Protein AF-A0A1I8C1H1-F1 (afdb_monomer_lite)

Structure (mmCIF, N/CA/C/O backbone):
data_AF-A0A1I8C1H1-F1
#
_entry.id   AF-A0A1I8C1H1-F1
#
loop_
_atom_site.group_PDB
_atom_site.id
_atom_site.type_symbol
_atom_site.label_atom_id
_atom_site.label_alt_id
_atom_site.label_comp_id
_atom_site.label_asym_id
_atom_site.label_entity_id
_atom_site.label_seq_id
_atom_site.pdbx_PDB_ins_code
_atom_site.Cartn_x
_atom_site.Cartn_y
_atom_site.Cartn_z
_atom_site.occupancy
_atom_site.B_iso_or_equiv
_atom_site.auth_seq_id
_atom_site.auth_comp_id
_atom_site.auth_asym_id
_atom_site.auth_atom_id
_atom_site.pdbx_PDB_model_num
ATOM 1 N N . MET A 1 1 ? 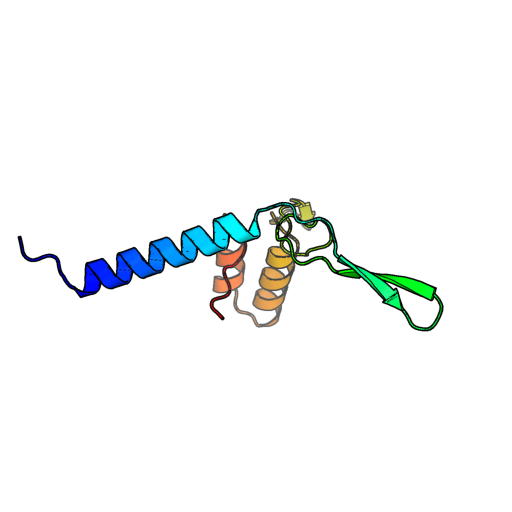32.416 -19.389 26.822 1.00 44.50 1 MET A N 1
ATOM 2 C CA . MET A 1 1 ? 31.694 -18.767 25.695 1.00 44.50 1 MET A CA 1
ATOM 3 C C . MET A 1 1 ? 31.359 -17.359 26.133 1.00 44.50 1 MET A C 1
ATOM 5 O O . MET A 1 1 ? 30.575 -17.212 27.058 1.00 44.50 1 MET A O 1
ATOM 9 N N . ILE A 1 2 ? 32.065 -16.362 25.603 1.00 46.94 2 ILE A N 1
ATOM 10 C CA . ILE A 1 2 ? 31.796 -14.954 25.907 1.00 46.94 2 ILE A CA 1
ATOM 11 C C . ILE A 1 2 ? 30.596 -14.593 25.036 1.00 46.94 2 ILE A C 1
ATOM 13 O O . ILE A 1 2 ? 30.715 -14.639 23.812 1.00 46.94 2 ILE A O 1
ATOM 17 N N . SER A 1 3 ? 29.429 -14.368 25.641 1.00 55.72 3 SER A N 1
ATOM 18 C CA . SER A 1 3 ? 28.304 -13.791 24.914 1.00 55.72 3 SER A CA 1
ATOM 19 C C . SER A 1 3 ? 28.727 -12.404 24.448 1.00 55.72 3 SER A C 1
ATOM 21 O O . SER A 1 3 ? 29.195 -11.585 25.238 1.00 55.72 3 SER A O 1
ATOM 23 N N . ASP A 1 4 ? 28.662 -12.189 23.137 1.00 63.22 4 ASP A N 1
ATOM 24 C CA . ASP A 1 4 ? 28.999 -10.909 22.537 1.00 63.22 4 ASP A CA 1
ATOM 25 C C . ASP A 1 4 ? 27.963 -9.872 23.015 1.00 63.22 4 ASP A C 1
ATOM 27 O O . ASP A 1 4 ? 26.767 -10.034 22.739 1.00 63.22 4 ASP A O 1
ATOM 31 N N . PRO A 1 5 ? 28.373 -8.832 23.763 1.00 63.81 5 PRO A N 1
ATOM 32 C CA . PRO A 1 5 ? 27.452 -7.830 24.288 1.00 63.81 5 PRO A CA 1
ATOM 33 C C . PRO A 1 5 ? 26.707 -7.067 23.179 1.00 63.81 5 PRO A C 1
ATOM 35 O O . PRO A 1 5 ? 25.649 -6.487 23.445 1.00 63.81 5 PRO A O 1
ATOM 38 N N . GLU A 1 6 ? 27.201 -7.078 21.935 1.00 58.28 6 GLU A N 1
ATOM 39 C CA . GLU A 1 6 ? 26.455 -6.550 20.787 1.00 58.28 6 GLU A CA 1
ATOM 40 C C . GLU A 1 6 ? 25.317 -7.482 20.351 1.00 58.28 6 GLU A C 1
ATOM 42 O O . GLU A 1 6 ? 24.217 -7.011 20.053 1.00 58.28 6 GLU A O 1
ATOM 47 N N . MET A 1 7 ? 25.521 -8.801 20.406 1.00 54.31 7 MET A N 1
ATOM 48 C CA . MET A 1 7 ? 24.488 -9.795 20.087 1.00 54.31 7 MET A CA 1
ATOM 49 C C . MET A 1 7 ? 23.350 -9.810 21.116 1.00 54.31 7 MET A C 1
ATOM 51 O O . MET A 1 7 ? 22.192 -10.000 20.740 1.00 54.31 7 MET A O 1
ATOM 55 N N . GLU A 1 8 ? 23.638 -9.553 22.395 1.00 58.44 8 GLU A N 1
ATOM 56 C CA . GLU A 1 8 ? 22.607 -9.392 23.436 1.00 58.44 8 GLU A CA 1
ATOM 57 C C . GLU A 1 8 ? 21.806 -8.085 23.280 1.00 58.44 8 GLU A C 1
ATOM 59 O O . GLU A 1 8 ? 20.595 -8.055 23.514 1.00 58.44 8 GLU A O 1
ATOM 64 N N . LYS A 1 9 ? 22.442 -6.999 22.819 1.00 60.31 9 LYS A N 1
ATOM 65 C CA . LYS A 1 9 ? 21.729 -5.754 22.480 1.00 60.31 9 LYS A CA 1
ATOM 66 C C . LYS A 1 9 ? 20.838 -5.921 21.254 1.00 60.31 9 LYS A C 1
ATOM 68 O O . LYS A 1 9 ? 19.700 -5.447 21.264 1.00 60.31 9 LYS A O 1
ATOM 73 N N . LEU A 1 10 ? 21.335 -6.598 20.219 1.00 51.94 10 LEU A N 1
ATOM 74 C CA . LEU A 1 10 ? 20.579 -6.889 19.003 1.00 51.94 10 LEU A CA 1
ATOM 75 C C . LEU A 1 10 ? 19.386 -7.804 19.300 1.00 51.94 10 LEU A C 1
ATOM 77 O O . LEU A 1 10 ? 18.271 -7.491 18.887 1.00 51.94 10 LEU A O 1
ATOM 81 N N . SER A 1 11 ? 19.562 -8.867 20.089 1.00 53.72 11 SER A N 1
ATOM 82 C CA . SER A 1 11 ? 18.451 -9.743 20.490 1.00 53.72 11 SER A CA 1
ATOM 83 C C . SER A 1 11 ? 17.400 -9.006 21.331 1.00 53.72 11 SER A C 1
ATOM 85 O O . SER A 1 11 ? 16.197 -9.179 21.108 1.00 53.72 11 SER A O 1
ATOM 87 N N . GLY A 1 12 ? 17.824 -8.107 22.226 1.00 50.88 12 GLY A N 1
ATOM 88 C CA . GLY A 1 12 ? 16.924 -7.235 22.982 1.00 50.88 12 GLY A CA 1
ATOM 89 C C . GLY A 1 12 ? 16.149 -6.249 22.098 1.00 50.88 12 GLY A C 1
ATOM 90 O O . GLY A 1 12 ? 14.967 -5.998 22.345 1.00 50.88 12 GLY A O 1
ATOM 91 N N . LEU A 1 13 ? 16.777 -5.724 21.043 1.00 48.88 13 LEU A N 1
ATOM 92 C CA . LEU A 1 13 ? 16.132 -4.860 20.048 1.00 48.88 13 LEU A CA 1
ATOM 93 C C . LEU A 1 13 ? 15.094 -5.620 19.213 1.00 48.88 13 LEU A C 1
ATOM 95 O O . LEU A 1 13 ? 13.963 -5.147 19.089 1.00 48.88 13 LEU A O 1
ATOM 99 N N . PHE A 1 14 ? 15.433 -6.810 18.711 1.00 46.00 14 PHE A N 1
ATOM 100 C CA . PHE A 1 14 ? 14.496 -7.648 17.953 1.00 46.00 14 PHE A CA 1
ATOM 101 C C . PHE A 1 14 ? 13.291 -8.063 18.802 1.00 46.00 14 PHE A C 1
ATOM 103 O O . PHE A 1 14 ? 12.150 -7.925 18.366 1.00 46.00 14 PHE A O 1
ATOM 110 N N . THR A 1 15 ? 13.522 -8.432 20.064 1.00 54.81 15 THR A N 1
ATOM 111 C CA . THR A 1 15 ? 12.445 -8.783 21.002 1.00 54.81 15 THR A CA 1
ATOM 112 C C . THR A 1 15 ? 11.507 -7.598 21.270 1.00 54.81 15 THR A C 1
ATOM 114 O O . THR A 1 15 ? 10.290 -7.767 21.339 1.00 54.81 15 THR A O 1
ATOM 117 N N . ARG A 1 16 ? 12.041 -6.372 21.380 1.00 46.44 16 ARG A N 1
ATOM 118 C CA . ARG A 1 16 ? 11.229 -5.150 21.549 1.00 46.44 16 ARG A CA 1
ATOM 119 C C . ARG A 1 16 ? 10.421 -4.806 20.298 1.00 46.44 16 ARG A C 1
ATOM 121 O O . ARG A 1 16 ? 9.266 -4.403 20.427 1.00 46.44 16 ARG A O 1
ATOM 128 N N . MET A 1 17 ? 11.000 -4.994 19.113 1.00 40.75 17 MET A N 1
ATOM 129 C CA . MET A 1 17 ? 10.289 -4.828 17.841 1.00 40.75 17 MET A CA 1
ATOM 130 C C . MET A 1 17 ? 9.135 -5.826 17.697 1.00 40.75 17 MET A C 1
ATOM 132 O O . MET A 1 17 ? 8.038 -5.433 17.293 1.00 40.75 17 MET A O 1
ATOM 136 N N . ASP A 1 18 ? 9.350 -7.087 18.065 1.00 50.84 18 ASP A N 1
ATOM 137 C CA . ASP A 1 18 ? 8.316 -8.123 17.989 1.00 50.84 18 ASP A CA 1
ATOM 138 C C . ASP A 1 18 ? 7.209 -7.909 19.036 1.00 50.84 18 ASP A C 1
ATOM 140 O O . ASP A 1 18 ? 6.025 -8.067 18.730 1.00 50.84 18 ASP A O 1
ATOM 144 N N . LEU A 1 19 ? 7.553 -7.443 20.242 1.00 47.41 19 LEU A N 1
ATOM 145 C CA . LEU A 1 19 ? 6.574 -7.078 21.275 1.00 47.41 19 LEU A CA 1
ATOM 146 C C . LEU A 1 19 ? 5.718 -5.862 20.882 1.00 47.41 19 LEU A C 1
ATOM 148 O O . LEU A 1 19 ? 4.506 -5.874 21.111 1.00 47.41 19 LEU A O 1
ATOM 152 N N . GLN A 1 20 ? 6.300 -4.838 20.244 1.00 50.88 20 GLN A N 1
ATOM 153 C CA . GLN A 1 20 ? 5.525 -3.718 19.690 1.00 50.88 20 GLN A CA 1
ATOM 154 C C . GLN A 1 20 ? 4.575 -4.176 18.579 1.00 50.88 20 GLN A C 1
ATOM 156 O O . GLN A 1 20 ? 3.439 -3.704 18.512 1.00 50.88 20 GLN A O 1
ATOM 161 N N . GLN A 1 21 ? 4.994 -5.126 17.736 1.00 51.56 21 GLN A N 1
ATOM 162 C CA . GLN A 1 21 ? 4.095 -5.720 16.748 1.00 51.56 21 GLN A CA 1
ATOM 163 C C . GLN A 1 21 ? 2.935 -6.459 17.419 1.00 51.56 21 GLN A C 1
ATOM 165 O O . GLN A 1 21 ? 1.784 -6.205 17.067 1.00 51.56 21 GLN A O 1
ATOM 170 N N . GLN A 1 22 ? 3.204 -7.312 18.410 1.00 49.34 22 GLN A N 1
ATOM 171 C CA . GLN A 1 22 ? 2.168 -8.089 19.101 1.00 49.34 22 GLN A CA 1
ATOM 172 C C . 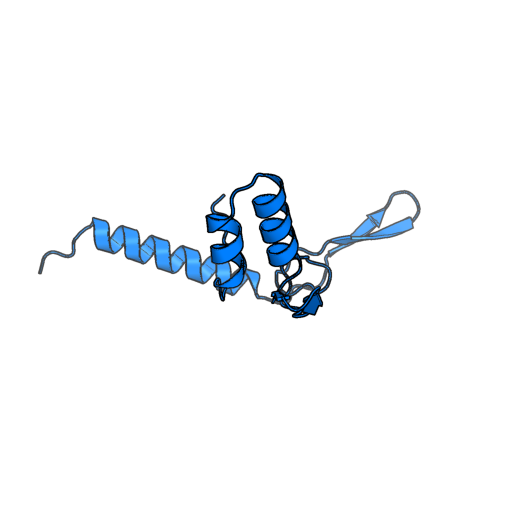GLN A 1 22 ? 1.157 -7.208 19.852 1.00 49.34 22 GLN A C 1
ATOM 174 O O . GLN A 1 22 ? -0.043 -7.480 19.800 1.00 49.34 22 GLN A O 1
ATOM 179 N N . GLN A 1 23 ? 1.597 -6.113 20.481 1.00 49.25 23 GLN A N 1
ATOM 180 C CA . GLN A 1 23 ? 0.689 -5.165 21.140 1.00 49.25 23 GLN A CA 1
ATOM 181 C C . GLN A 1 23 ? -0.167 -4.370 20.131 1.00 49.25 23 GLN A C 1
ATOM 183 O O . GLN A 1 23 ? -1.346 -4.126 20.394 1.00 49.25 23 GLN A O 1
ATOM 188 N N . MET A 1 24 ? 0.366 -4.039 18.946 1.00 49.53 24 MET A N 1
ATOM 189 C CA . MET A 1 24 ? -0.350 -3.287 17.896 1.00 49.53 24 MET A CA 1
ATOM 190 C C . MET A 1 24 ? -1.388 -4.097 17.099 1.00 49.53 24 MET A C 1
ATOM 192 O O . MET A 1 24 ? -2.208 -3.504 16.389 1.00 49.53 24 MET A O 1
ATOM 196 N N . TYR A 1 25 ? -1.373 -5.429 17.203 1.00 50.47 25 TYR A N 1
ATOM 197 C CA . TYR A 1 25 ? -2.391 -6.309 16.613 1.00 50.47 25 TYR A CA 1
ATOM 198 C C . TYR A 1 25 ? -3.558 -6.619 17.555 1.00 50.47 25 TYR A C 1
ATOM 200 O O . TYR A 1 25 ? -4.494 -7.310 17.151 1.00 50.47 25 TYR A O 1
ATOM 208 N N . THR A 1 26 ? -3.549 -6.097 18.784 1.00 54.12 26 THR A N 1
ATOM 209 C CA . THR A 1 26 ? -4.734 -6.191 19.639 1.00 54.12 26 THR A CA 1
ATOM 210 C C . THR A 1 26 ? -5.861 -5.348 19.032 1.00 54.12 26 THR A C 1
ATOM 212 O O . THR A 1 26 ? -5.693 -4.173 18.694 1.00 54.12 26 THR A O 1
ATOM 215 N N . SER A 1 27 ? -7.015 -5.982 18.817 1.00 56.62 27 SER A N 1
ATOM 216 C CA . SER A 1 27 ? -8.235 -5.325 18.345 1.00 56.62 27 SER A CA 1
ATOM 217 C C . SER A 1 27 ? -8.761 -4.410 19.450 1.00 56.62 27 SER A C 1
ATOM 219 O O . SER A 1 27 ? -9.618 -4.803 20.238 1.00 56.62 27 SER A O 1
ATOM 221 N N . GLN A 1 28 ? -8.217 -3.200 19.550 1.00 67.69 28 GLN A N 1
ATOM 222 C CA . GLN A 1 28 ? -8.774 -2.167 20.413 1.00 67.69 28 GLN A CA 1
ATOM 223 C C . GLN A 1 28 ? -10.011 -1.578 19.736 1.00 67.69 28 GLN A C 1
ATOM 225 O O . GLN A 1 28 ? -9.969 -1.224 18.555 1.00 67.69 28 GLN A O 1
ATOM 230 N N . SER A 1 29 ? -11.114 -1.486 20.482 1.00 71.88 29 SER A N 1
ATOM 231 C CA . SER A 1 29 ? -12.303 -0.770 20.026 1.00 71.88 29 SER A CA 1
ATOM 232 C C . SER A 1 29 ? -11.928 0.679 19.687 1.00 71.88 29 SER A C 1
ATOM 234 O O . SER A 1 29 ? -11.123 1.272 20.413 1.00 71.88 29 SER A O 1
ATOM 236 N N . PRO A 1 30 ? -12.491 1.265 18.618 1.00 81.56 30 PRO A N 1
ATOM 237 C CA . PRO A 1 30 ? -12.243 2.661 18.279 1.00 81.56 30 PRO A CA 1
ATOM 238 C C . PRO A 1 30 ? -12.571 3.566 19.468 1.00 81.56 30 PRO A C 1
ATOM 240 O O . PRO A 1 30 ? -13.555 3.335 20.173 1.00 81.56 30 PRO A O 1
ATOM 243 N N . LYS A 1 31 ? -11.758 4.600 19.695 1.00 85.56 31 LYS A N 1
ATOM 244 C CA . LYS A 1 31 ? -12.074 5.607 20.710 1.00 85.56 31 LYS A CA 1
ATOM 245 C C . LYS A 1 31 ? -13.118 6.556 20.140 1.00 85.56 31 LYS A C 1
ATOM 247 O O . LYS A 1 31 ? -12.890 7.156 19.094 1.00 85.56 31 LYS A O 1
ATOM 252 N N . GLU A 1 32 ? -14.220 6.709 20.854 1.00 89.12 32 GLU A N 1
ATOM 253 C CA . GLU A 1 32 ? -15.273 7.660 20.522 1.00 89.12 32 GLU A CA 1
ATOM 254 C C . GLU A 1 32 ? -15.044 8.993 21.250 1.00 89.12 32 GLU A C 1
ATOM 256 O O . GLU A 1 32 ? -14.687 9.017 22.432 1.00 89.12 32 GLU A O 1
ATOM 261 N N . ILE A 1 33 ? -15.211 10.106 20.539 1.00 90.44 33 ILE A N 1
ATOM 262 C CA . ILE A 1 33 ? -15.141 11.467 21.080 1.00 90.44 33 ILE A CA 1
ATOM 263 C C . ILE A 1 33 ? -16.355 12.242 20.575 1.00 90.44 33 ILE A C 1
ATOM 265 O O . ILE A 1 33 ? -16.659 12.204 19.386 1.00 90.44 33 ILE A O 1
ATOM 269 N N . ILE A 1 34 ? -17.019 12.979 21.464 1.00 90.00 34 ILE A N 1
ATOM 270 C CA . ILE A 1 34 ? -18.111 13.884 21.096 1.00 90.00 34 ILE A CA 1
ATOM 271 C C . ILE A 1 34 ? -17.508 15.248 20.741 1.00 90.00 34 ILE A C 1
ATOM 273 O O . ILE A 1 34 ? -16.813 15.859 21.553 1.00 90.00 34 ILE A O 1
ATOM 277 N N . GLY A 1 35 ? -17.740 15.696 19.511 1.00 86.62 35 GLY A N 1
ATOM 278 C CA . GLY A 1 35 ? -17.347 17.007 19.008 1.00 86.62 35 GLY A CA 1
ATOM 279 C C . GLY A 1 35 ? -18.238 18.132 19.538 1.00 86.62 35 GLY A C 1
ATOM 280 O O . GLY A 1 35 ? -19.310 17.901 20.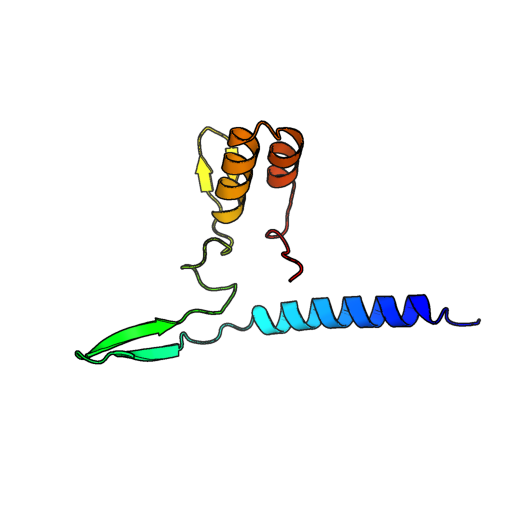095 1.00 86.62 35 GLY A O 1
ATOM 281 N N . ASN A 1 36 ? -17.802 19.374 19.329 1.00 84.94 36 ASN A N 1
ATOM 282 C CA . ASN A 1 36 ? -18.442 20.565 19.901 1.00 84.94 36 ASN A CA 1
ATOM 283 C C . ASN A 1 36 ? -19.892 20.793 19.436 1.00 84.94 36 ASN A C 1
ATOM 285 O O . ASN A 1 36 ? -20.642 21.466 20.134 1.00 84.94 36 ASN A O 1
ATOM 289 N N . GLU A 1 37 ? -20.301 20.235 18.294 1.00 90.62 37 GLU A N 1
ATOM 290 C CA . GLU A 1 37 ? -21.665 20.366 17.760 1.00 90.62 37 GLU A CA 1
ATOM 291 C C . GLU A 1 37 ? -22.427 19.027 17.810 1.00 90.62 37 GLU A C 1
ATOM 293 O O . GLU A 1 37 ? -23.376 18.805 17.061 1.00 90.62 37 GLU A O 1
ATOM 298 N N . GLY A 1 38 ? -22.000 18.103 18.679 1.00 88.19 38 GLY A N 1
ATOM 299 C CA . GLY A 1 38 ? -22.639 16.795 18.847 1.00 88.19 38 GLY A CA 1
ATOM 300 C C . GLY A 1 38 ? -22.246 15.753 17.796 1.00 88.19 38 GLY A C 1
ATOM 301 O O . GLY A 1 38 ? -22.862 14.689 17.744 1.00 88.19 38 GLY A O 1
ATOM 302 N N . GLN A 1 39 ? -21.225 16.013 16.969 1.00 92.75 39 GLN A N 1
ATOM 303 C CA . GLN A 1 39 ? -20.683 14.985 16.078 1.00 92.75 39 GLN A CA 1
ATOM 304 C C . GLN A 1 39 ? -19.995 13.873 16.871 1.00 92.75 39 GLN A C 1
ATOM 306 O O . GLN A 1 39 ? -19.326 14.134 17.867 1.00 92.75 39 GLN A O 1
ATOM 311 N N . ILE A 1 40 ? -20.083 12.643 16.376 1.00 91.69 40 ILE A N 1
ATOM 312 C CA . ILE A 1 40 ? -19.331 11.512 16.916 1.00 91.69 40 ILE A CA 1
ATOM 313 C C . ILE A 1 40 ? -18.064 11.322 16.078 1.00 91.69 40 ILE A C 1
ATOM 315 O O . ILE A 1 40 ? -18.137 11.096 14.869 1.00 91.69 40 ILE A O 1
ATOM 319 N N . ILE A 1 41 ? -16.898 11.425 16.713 1.00 88.88 41 ILE A N 1
ATOM 320 C CA . ILE A 1 41 ? -15.584 11.234 16.093 1.00 88.88 41 ILE A CA 1
ATOM 321 C C . ILE A 1 41 ? -15.025 9.888 16.545 1.00 88.88 41 ILE A C 1
ATOM 323 O O . ILE A 1 41 ? -14.796 9.669 17.734 1.00 88.88 41 ILE A O 1
ATOM 327 N N . PHE A 1 42 ? -14.749 9.008 15.584 1.00 88.00 42 PHE A N 1
ATOM 328 C CA . PHE A 1 42 ? -14.088 7.730 15.832 1.00 88.00 42 PHE A CA 1
ATOM 329 C C . PHE A 1 42 ? -12.600 7.831 15.519 1.00 88.00 42 PHE A C 1
ATOM 331 O O . PHE A 1 42 ? -12.205 8.143 14.395 1.00 88.00 42 PHE A O 1
ATOM 338 N N . ILE A 1 43 ? -11.768 7.525 16.510 1.00 84.81 43 ILE A N 1
ATOM 339 C CA . ILE A 1 43 ? -10.324 7.418 16.340 1.00 84.81 43 ILE A CA 1
ATOM 340 C C . ILE A 1 43 ? -9.937 5.943 16.291 1.00 84.81 43 ILE A C 1
ATOM 342 O O . ILE A 1 43 ? -10.146 5.188 17.246 1.00 84.81 43 ILE A O 1
ATOM 346 N N . PHE A 1 44 ? -9.309 5.555 15.184 1.00 83.75 44 PHE A N 1
ATOM 347 C CA . PHE A 1 44 ? -8.796 4.213 14.957 1.00 83.75 44 PHE A CA 1
ATOM 348 C C . PHE A 1 44 ? -7.263 4.234 14.969 1.00 83.75 44 PHE A C 1
ATOM 350 O O . PHE A 1 44 ? -6.650 4.879 14.123 1.00 83.75 44 PHE A O 1
ATOM 357 N N . HIS A 1 45 ? -6.639 3.494 15.887 1.00 76.25 45 HIS A N 1
ATOM 358 C CA . HIS A 1 45 ? -5.173 3.353 15.952 1.00 76.25 45 HIS A CA 1
ATOM 359 C C . HIS A 1 45 ? -4.677 1.906 15.794 1.00 76.25 45 HIS A C 1
ATOM 361 O O . HIS A 1 45 ? -3.480 1.646 15.893 1.00 76.25 45 HIS A O 1
ATOM 367 N N . SER A 1 46 ? -5.570 0.954 15.509 1.00 73.62 46 SER A N 1
ATOM 368 C CA . SER A 1 46 ? -5.190 -0.449 15.308 1.00 73.62 46 SER A CA 1
ATOM 369 C C . SER A 1 46 ? -4.734 -0.722 13.873 1.00 73.62 46 SER A C 1
ATOM 371 O O . SER A 1 46 ? -5.344 -0.245 12.912 1.00 73.62 46 SER A O 1
ATOM 373 N N . ARG A 1 47 ? -3.711 -1.573 13.710 1.00 67.06 47 ARG A N 1
ATOM 374 C CA . ARG A 1 47 ? -3.323 -2.120 12.394 1.00 67.06 47 ARG A CA 1
ATOM 375 C C . ARG A 1 47 ? -4.362 -3.094 11.823 1.00 67.06 47 ARG A C 1
ATOM 377 O O . ARG A 1 47 ? -4.348 -3.345 10.624 1.00 67.06 47 ARG A O 1
ATOM 384 N N . GLN A 1 48 ? -5.279 -3.590 12.658 1.00 74.19 48 GLN A N 1
ATOM 385 C CA . GLN A 1 48 ? -6.437 -4.398 12.254 1.00 74.19 48 GLN A CA 1
ATOM 386 C C . GLN A 1 48 ? -7.661 -3.541 11.880 1.00 74.19 48 GLN A C 1
ATOM 388 O O . GLN A 1 48 ? -8.768 -4.052 11.740 1.00 74.19 48 GLN A O 1
ATOM 393 N N . CYS A 1 49 ? -7.495 -2.225 11.726 1.00 82.19 49 CYS A N 1
ATOM 394 C CA . CYS A 1 49 ? -8.580 -1.348 11.311 1.00 82.19 49 CYS A CA 1
ATOM 395 C C . CYS A 1 49 ? -8.769 -1.389 9.790 1.00 82.19 49 CYS A C 1
ATOM 397 O O . CYS A 1 49 ? -7.900 -0.917 9.061 1.00 82.19 49 CYS A O 1
ATOM 399 N N . GLY A 1 50 ? -9.932 -1.853 9.321 1.00 84.69 50 GLY A N 1
ATOM 400 C CA . GLY A 1 50 ? -10.296 -1.864 7.896 1.00 84.69 50 GLY A CA 1
ATOM 401 C C . GLY A 1 50 ? -10.316 -0.485 7.222 1.00 84.69 50 GLY A C 1
ATOM 402 O O . GLY A 1 50 ? -10.217 -0.405 6.004 1.00 84.69 50 GLY A O 1
ATOM 403 N N . PHE A 1 51 ? -10.385 0.603 7.998 1.00 85.88 51 PHE A N 1
ATOM 404 C CA . PHE A 1 51 ? -10.273 1.976 7.487 1.00 85.88 51 PHE A CA 1
ATOM 405 C C . PHE A 1 51 ? -8.817 2.427 7.262 1.00 85.88 51 PHE A C 1
ATOM 407 O O . PHE A 1 51 ? -8.583 3.515 6.741 1.00 85.88 51 PHE A O 1
ATOM 414 N N . SER A 1 52 ? -7.822 1.627 7.662 1.00 86.06 52 SER A N 1
ATOM 415 C CA . SER A 1 52 ? -6.408 1.926 7.428 1.00 86.06 52 SER A CA 1
ATOM 416 C C . SER A 1 52 ? -5.961 1.465 6.043 1.00 86.06 52 SER A C 1
ATOM 418 O O . SER A 1 52 ? -6.166 0.316 5.666 1.00 86.06 52 SER A O 1
ATOM 420 N N . ASN A 1 53 ? -5.194 2.297 5.334 1.00 87.62 53 ASN A N 1
ATOM 421 C CA . ASN A 1 53 ? -4.544 1.904 4.074 1.00 87.62 53 ASN A CA 1
ATOM 422 C C . ASN A 1 53 ? -3.506 0.775 4.239 1.00 87.62 53 ASN A C 1
ATOM 424 O O . ASN A 1 53 ? -3.076 0.172 3.252 1.00 87.62 53 ASN A O 1
ATOM 428 N N . ARG A 1 54 ? -3.088 0.500 5.481 1.00 84.38 54 ARG A N 1
ATOM 429 C CA . ARG A 1 54 ? -2.175 -0.595 5.835 1.00 84.38 54 ARG A CA 1
ATOM 430 C C . ARG A 1 54 ? -2.901 -1.907 6.113 1.00 84.38 54 ARG A C 1
ATOM 432 O O . ARG A 1 54 ? -2.239 -2.930 6.282 1.00 84.38 54 ARG A O 1
ATOM 439 N N . PHE A 1 55 ? -4.231 -1.878 6.184 1.00 85.94 55 PHE A N 1
ATOM 440 C CA . PHE A 1 55 ? -5.029 -3.070 6.408 1.00 85.94 55 PHE A CA 1
ATOM 441 C C . PHE A 1 55 ? -4.822 -4.065 5.254 1.00 85.94 55 PHE A C 1
ATOM 443 O O . PHE A 1 55 ? -4.835 -3.648 4.089 1.00 85.94 55 PHE A O 1
ATOM 450 N N . PRO A 1 56 ? -4.611 -5.362 5.545 1.00 85.94 56 PRO A N 1
ATOM 451 C CA . PRO A 1 56 ? -4.395 -6.391 4.533 1.00 85.94 56 PRO A CA 1
ATOM 452 C C . PRO A 1 56 ? -5.700 -6.719 3.797 1.00 85.94 56 PRO A C 1
ATOM 454 O O . PRO A 1 56 ? -6.346 -7.732 4.050 1.00 85.94 56 PRO A O 1
ATOM 457 N N . SER A 1 57 ? -6.089 -5.844 2.874 1.00 87.94 57 SER A N 1
ATOM 458 C CA . SER A 1 57 ? -7.163 -6.074 1.911 1.00 87.94 57 SER A CA 1
ATOM 459 C C . SER A 1 57 ? -6.551 -6.131 0.518 1.00 87.94 57 SER A C 1
ATOM 461 O O . SER A 1 57 ? -6.157 -5.109 -0.047 1.00 87.94 57 SER A O 1
ATOM 463 N N . GLY A 1 58 ? -6.401 -7.351 0.003 1.00 89.81 58 GLY A N 1
ATOM 464 C CA . GLY A 1 58 ? -5.827 -7.583 -1.314 1.00 89.81 58 GLY A CA 1
ATOM 465 C C . GLY A 1 58 ? -6.779 -7.168 -2.433 1.00 89.81 58 GLY A C 1
ATOM 466 O O . GLY A 1 58 ? -7.967 -7.480 -2.387 1.00 89.81 58 GLY A O 1
ATOM 467 N N . PHE A 1 59 ? -6.256 -6.510 -3.463 1.00 93.94 59 PHE A N 1
ATOM 468 C CA . PHE A 1 59 ? -7.003 -6.134 -4.665 1.00 93.94 59 PHE A CA 1
ATOM 469 C C . PHE A 1 59 ? -6.111 -6.224 -5.904 1.00 93.94 59 PHE A C 1
ATOM 471 O O . PHE A 1 59 ? -4.902 -6.436 -5.820 1.00 93.94 59 PHE A O 1
ATOM 478 N N . SER A 1 60 ? -6.705 -6.119 -7.089 1.00 95.31 60 SER A N 1
ATOM 479 C CA . SER A 1 60 ? -5.969 -6.174 -8.354 1.00 95.31 60 SER A CA 1
ATOM 480 C C . SER A 1 60 ? -6.330 -4.993 -9.234 1.00 95.31 60 SER A C 1
ATOM 482 O O . SER A 1 60 ? -7.504 -4.657 -9.379 1.00 95.31 60 SER A O 1
ATOM 484 N N . LEU A 1 61 ? -5.313 -4.357 -9.809 1.00 93.25 61 LEU A N 1
ATOM 485 C CA . LEU A 1 61 ? -5.458 -3.184 -10.660 1.00 93.25 61 LEU A CA 1
ATOM 486 C C . LEU A 1 61 ? -4.474 -3.297 -11.823 1.00 93.25 61 LEU A C 1
ATOM 488 O O . LEU A 1 61 ? -3.289 -3.533 -11.605 1.00 93.25 61 LEU A O 1
ATOM 492 N N . LEU A 1 62 ? -4.964 -3.152 -13.059 1.00 91.00 62 LEU A N 1
ATOM 493 C CA . LEU A 1 62 ? -4.145 -3.248 -14.280 1.00 91.00 62 LEU A CA 1
ATOM 494 C C . LEU A 1 62 ? -3.318 -4.551 -14.369 1.00 91.00 62 LEU A C 1
ATOM 496 O O . LEU A 1 62 ? -2.186 -4.547 -14.840 1.00 91.00 62 LEU A O 1
ATOM 500 N N . GLY A 1 63 ? -3.871 -5.665 -13.880 1.00 93.12 63 GLY A N 1
ATOM 501 C CA . GLY A 1 63 ? -3.196 -6.968 -13.867 1.00 93.12 63 GLY A CA 1
ATOM 502 C C . GLY A 1 63 ? -2.151 -7.152 -12.759 1.00 93.12 63 GLY A C 1
ATOM 503 O O . GLY A 1 63 ? -1.550 -8.218 -12.678 1.00 93.12 63 GLY A O 1
ATOM 504 N N . ILE A 1 64 ? -1.953 -6.160 -11.886 1.00 92.56 64 IL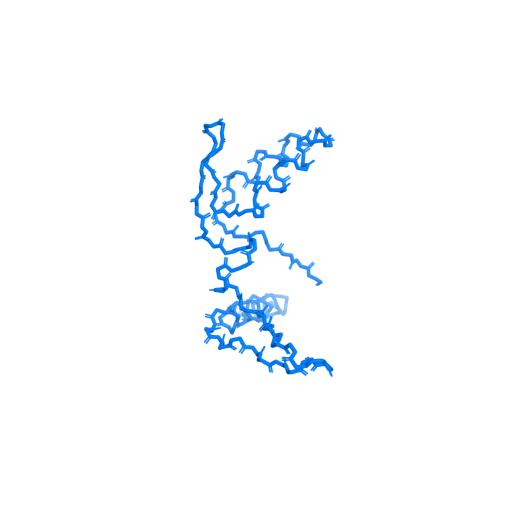E A N 1
ATOM 505 C CA . ILE A 1 64 ? -1.030 -6.234 -10.749 1.00 92.56 64 ILE A CA 1
ATOM 506 C C . ILE A 1 64 ? -1.831 -6.456 -9.467 1.00 92.56 64 ILE A C 1
ATOM 508 O O . ILE A 1 64 ? -2.809 -5.751 -9.205 1.00 92.56 64 ILE A O 1
ATOM 512 N N . HIS A 1 65 ? -1.418 -7.439 -8.666 1.00 93.06 65 HIS A N 1
ATOM 513 C CA . HIS A 1 65 ? -2.018 -7.727 -7.368 1.00 93.06 65 HIS A CA 1
ATOM 514 C C . HIS A 1 65 ? -1.290 -6.969 -6.250 1.00 93.06 65 HIS A C 1
ATOM 516 O O . HIS A 1 65 ? -0.071 -7.068 -6.116 1.00 93.06 65 HIS A O 1
ATOM 522 N N . PHE A 1 66 ? -2.044 -6.254 -5.417 1.00 91.69 66 PHE A N 1
ATOM 523 C CA . PHE A 1 66 ? -1.539 -5.535 -4.249 1.00 91.69 66 PHE A CA 1
ATOM 524 C C . PHE A 1 66 ? -2.204 -6.085 -2.993 1.00 91.69 66 PHE A C 1
ATOM 526 O O . PHE A 1 66 ? -3.421 -6.214 -2.949 1.00 91.69 66 PHE A O 1
ATOM 533 N N . THR A 1 67 ? -1.422 -6.369 -1.951 1.00 91.06 67 THR A N 1
ATOM 534 C CA . THR A 1 67 ? -1.959 -6.922 -0.692 1.00 91.06 67 THR A CA 1
ATOM 535 C C . THR A 1 67 ? -2.487 -5.852 0.269 1.00 91.06 67 THR A C 1
ATOM 537 O O . THR A 1 67 ? -3.133 -6.186 1.256 1.00 91.06 67 THR A O 1
ATOM 540 N N . THR A 1 68 ? -2.152 -4.580 0.032 1.00 89.69 68 THR A N 1
ATOM 541 C CA . THR A 1 68 ? -2.610 -3.414 0.801 1.00 89.69 68 THR A CA 1
ATOM 542 C C . THR A 1 68 ? -2.716 -2.196 -0.114 1.00 89.69 68 THR A C 1
ATOM 544 O O . THR A 1 68 ? -2.023 -2.104 -1.133 1.00 89.69 68 THR A O 1
ATOM 547 N N . MET A 1 69 ? -3.534 -1.217 0.281 1.00 91.38 69 MET A N 1
ATOM 548 C CA . MET A 1 69 ? -3.642 0.069 -0.419 1.00 91.38 69 MET A CA 1
ATOM 549 C C . MET A 1 69 ? -2.314 0.844 -0.380 1.00 91.38 69 MET A C 1
ATOM 551 O O . MET A 1 69 ? -1.911 1.456 -1.368 1.00 91.38 69 MET A O 1
ATOM 555 N N . GLU A 1 70 ? -1.593 0.769 0.742 1.00 90.81 70 GLU A N 1
ATOM 556 C CA . GLU A 1 70 ? -0.279 1.397 0.909 1.00 90.81 70 GLU A CA 1
ATOM 557 C C . GLU A 1 70 ? 0.744 0.926 -0.134 1.00 90.81 70 GLU A C 1
ATOM 559 O O . GLU A 1 70 ? 1.453 1.757 -0.701 1.00 90.81 70 GLU A O 1
ATOM 564 N N . LYS A 1 71 ? 0.795 -0.375 -0.455 1.00 91.12 71 LYS A N 1
ATOM 565 C CA . LYS A 1 71 ? 1.717 -0.884 -1.484 1.00 91.12 71 LYS A CA 1
ATOM 566 C C . LYS A 1 71 ? 1.448 -0.278 -2.850 1.00 91.12 71 LYS A C 1
ATOM 568 O O . LYS A 1 71 ? 2.390 0.107 -3.532 1.00 91.12 71 LYS A O 1
ATOM 573 N N . TYR A 1 72 ? 0.182 -0.157 -3.235 1.00 93.31 72 TYR A N 1
ATOM 574 C CA . TYR A 1 72 ? -0.166 0.515 -4.482 1.00 93.31 72 TYR A CA 1
ATOM 575 C C . TYR A 1 72 ? 0.301 1.973 -4.482 1.00 93.31 72 TYR A C 1
ATOM 577 O O . TYR A 1 72 ? 0.902 2.414 -5.459 1.00 93.31 72 TYR A O 1
ATOM 585 N N . PHE A 1 73 ? 0.092 2.714 -3.388 1.00 93.88 73 PHE A N 1
ATOM 586 C CA . PHE A 1 73 ? 0.537 4.107 -3.313 1.00 93.88 73 PHE A CA 1
ATOM 587 C C . PHE A 1 73 ? 2.055 4.246 -3.426 1.00 93.88 73 PHE A C 1
ATOM 589 O O . PHE A 1 73 ? 2.525 5.108 -4.167 1.00 93.88 73 PHE A O 1
ATOM 596 N N . VAL A 1 74 ? 2.828 3.402 -2.737 1.00 92.88 74 VAL A N 1
ATOM 597 C CA . VAL A 1 74 ? 4.296 3.448 -2.821 1.00 92.88 74 VAL A CA 1
ATOM 598 C 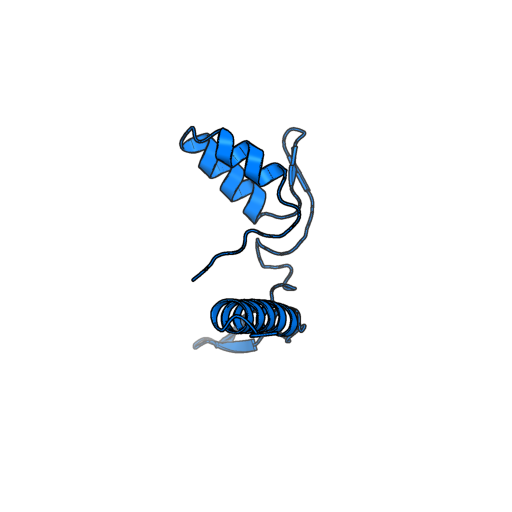C . VAL A 1 74 ? 4.781 3.006 -4.198 1.00 92.88 74 VAL A C 1
ATOM 600 O O . VAL A 1 74 ? 5.638 3.673 -4.768 1.00 92.88 74 VAL A O 1
ATOM 603 N N . TRP A 1 75 ? 4.194 1.957 -4.776 1.00 94.12 75 TRP A N 1
ATOM 604 C CA . TRP A 1 75 ? 4.490 1.524 -6.143 1.00 94.12 75 TRP A CA 1
ATOM 605 C C . TRP A 1 75 ? 4.232 2.644 -7.160 1.00 94.12 75 TRP A C 1
ATOM 607 O O . TRP A 1 75 ? 5.100 2.963 -7.971 1.00 94.12 75 TRP A O 1
ATOM 617 N N . GLN A 1 76 ? 3.071 3.298 -7.077 1.00 95.31 76 GLN A N 1
ATOM 618 C CA . GLN A 1 76 ? 2.703 4.387 -7.980 1.00 95.31 76 GLN A CA 1
ATOM 619 C C . GLN A 1 76 ? 3.613 5.605 -7.788 1.00 95.31 76 GLN A C 1
ATOM 621 O O . GLN A 1 76 ? 4.032 6.220 -8.768 1.00 95.31 76 GLN A O 1
ATOM 626 N N . LYS A 1 77 ? 3.960 5.931 -6.536 1.00 94.06 77 LYS A N 1
ATOM 627 C CA . LYS A 1 77 ? 4.907 7.002 -6.208 1.00 94.06 77 LYS A CA 1
ATOM 628 C C . LYS A 1 77 ? 6.299 6.707 -6.774 1.00 94.06 77 LYS A C 1
ATOM 630 O O . LYS A 1 77 ? 6.866 7.575 -7.424 1.00 94.06 77 LYS A O 1
ATOM 635 N N . ALA A 1 78 ? 6.822 5.498 -6.580 1.00 94.62 78 ALA A N 1
ATOM 636 C CA . ALA A 1 78 ? 8.126 5.091 -7.104 1.00 94.62 78 ALA A CA 1
ATOM 637 C C . ALA A 1 78 ? 8.168 5.198 -8.635 1.00 94.62 78 ALA A C 1
ATOM 639 O O . ALA A 1 78 ? 9.069 5.816 -9.194 1.00 94.62 78 ALA A O 1
ATOM 640 N N . ARG A 1 79 ? 7.123 4.718 -9.324 1.00 94.12 79 ARG A N 1
ATOM 641 C CA . ARG A 1 79 ? 7.001 4.886 -10.781 1.00 94.12 79 ARG A CA 1
ATOM 642 C C . ARG A 1 79 ? 6.933 6.347 -11.215 1.00 94.12 79 ARG A C 1
ATOM 644 O O . ARG A 1 79 ? 7.520 6.689 -12.236 1.00 94.12 79 ARG A O 1
ATOM 651 N N . PHE A 1 80 ? 6.232 7.196 -10.463 1.00 96.19 80 PHE A N 1
ATOM 652 C CA . PHE A 1 80 ? 6.144 8.629 -10.748 1.00 96.19 80 PHE A CA 1
ATOM 653 C C . PHE A 1 80 ? 7.516 9.319 -10.682 1.00 96.19 80 PHE A C 1
ATOM 655 O O . PHE A 1 80 ? 7.803 10.169 -11.519 1.00 96.19 80 PHE A O 1
ATOM 662 N N . PHE A 1 81 ? 8.377 8.918 -9.742 1.00 95.75 81 PHE A N 1
ATOM 663 C CA . PHE A 1 81 ? 9.752 9.420 -9.614 1.00 95.75 81 PHE A CA 1
ATOM 664 C C . PHE A 1 81 ? 10.787 8.655 -10.460 1.00 95.75 81 PHE A C 1
ATOM 666 O O . PHE A 1 81 ? 11.973 8.935 -10.354 1.00 95.75 81 PHE A O 1
ATOM 673 N N . ALA A 1 82 ? 10.347 7.738 -11.330 1.00 96.25 82 ALA A N 1
ATOM 674 C CA . ALA A 1 82 ? 11.199 6.864 -12.144 1.00 96.25 82 ALA A CA 1
ATOM 675 C C . ALA A 1 82 ? 12.120 5.910 -11.345 1.00 96.25 82 ALA A C 1
ATOM 677 O O . ALA A 1 82 ? 13.066 5.351 -11.900 1.00 96.25 82 ALA A O 1
ATOM 678 N N . ASP A 1 83 ? 11.789 5.635 -10.081 1.00 94.75 83 ASP A N 1
ATOM 679 C CA . ASP A 1 83 ? 12.471 4.662 -9.220 1.00 94.75 83 ASP A CA 1
ATOM 680 C C . ASP A 1 83 ? 11.913 3.245 -9.453 1.00 94.75 83 ASP A C 1
ATOM 682 O O . ASP A 1 83 ? 11.209 2.666 -8.616 1.00 94.75 83 ASP A O 1
ATOM 686 N N . PHE A 1 84 ? 12.179 2.673 -10.628 1.00 93.88 84 PHE A N 1
ATOM 687 C CA . PHE A 1 84 ? 11.592 1.384 -11.024 1.00 93.88 84 PHE A CA 1
ATOM 688 C C . PHE A 1 84 ? 12.047 0.209 -10.148 1.00 93.88 84 PHE A C 1
ATOM 690 O O . PHE A 1 84 ? 11.238 -0.669 -9.856 1.00 93.88 84 PHE A O 1
ATOM 697 N N . GLU A 1 85 ? 13.287 0.232 -9.656 1.00 92.94 85 GLU A N 1
ATOM 698 C CA . GLU A 1 85 ? 13.806 -0.783 -8.728 1.00 92.94 85 GLU A CA 1
ATOM 699 C C . GLU A 1 85 ? 12.981 -0.838 -7.433 1.00 92.94 85 GLU A C 1
ATOM 701 O O . GLU A 1 85 ? 12.609 -1.912 -6.957 1.00 92.94 85 GLU A O 1
ATOM 706 N N . ILE A 1 86 ? 12.617 0.330 -6.890 1.00 90.12 86 ILE A N 1
ATOM 707 C CA . ILE A 1 86 ? 11.766 0.426 -5.698 1.00 90.12 86 ILE A CA 1
ATOM 708 C C . ILE A 1 86 ? 10.356 -0.071 -6.019 1.00 90.12 86 ILE A C 1
ATOM 710 O O . ILE A 1 86 ? 9.769 -0.805 -5.222 1.00 90.12 86 ILE A O 1
ATOM 714 N N . ALA A 1 87 ? 9.809 0.294 -7.182 1.00 91.50 87 ALA A N 1
ATOM 715 C CA . ALA A 1 87 ? 8.492 -0.173 -7.601 1.00 91.50 87 ALA A CA 1
ATOM 716 C C . ALA A 1 87 ? 8.433 -1.711 -7.664 1.00 91.50 87 ALA A C 1
ATOM 718 O O . ALA A 1 87 ? 7.494 -2.306 -7.135 1.00 91.50 87 ALA A O 1
ATOM 719 N N . GLU A 1 88 ? 9.442 -2.369 -8.237 1.00 92.31 88 GLU A N 1
ATOM 720 C CA . GLU A 1 88 ? 9.518 -3.835 -8.262 1.00 92.31 88 GLU A CA 1
ATOM 721 C C . GLU A 1 88 ? 9.658 -4.430 -6.858 1.00 92.31 88 GLU A C 1
ATOM 723 O O . GLU A 1 88 ? 8.937 -5.371 -6.511 1.00 92.31 88 GLU A O 1
ATOM 728 N N . HIS A 1 89 ? 10.511 -3.841 -6.015 1.00 90.38 89 HIS A N 1
ATOM 729 C CA . HIS A 1 89 ? 10.712 -4.303 -4.643 1.00 90.38 89 HIS A CA 1
ATOM 730 C C . HIS A 1 89 ? 9.408 -4.268 -3.829 1.00 90.38 89 HIS A C 1
ATOM 732 O O . HIS A 1 89 ? 9.095 -5.211 -3.101 1.00 90.38 89 HIS A O 1
ATOM 738 N N . VAL A 1 90 ? 8.597 -3.217 -3.990 1.00 88.25 90 VAL A N 1
ATOM 739 C CA . VAL A 1 90 ? 7.307 -3.062 -3.292 1.00 88.25 90 VAL A CA 1
ATOM 740 C C . VAL A 1 90 ? 6.333 -4.204 -3.603 1.00 88.25 90 VAL A C 1
ATOM 742 O O . VAL A 1 90 ? 5.588 -4.625 -2.712 1.00 88.25 90 VAL A O 1
ATOM 745 N N . LEU A 1 91 ? 6.348 -4.731 -4.831 1.00 88.19 91 LEU A N 1
ATOM 746 C CA . LEU A 1 91 ? 5.495 -5.857 -5.228 1.00 88.19 91 LEU A CA 1
ATOM 747 C C . LEU A 1 91 ? 5.923 -7.177 -4.571 1.00 88.19 91 LEU A C 1
ATOM 749 O O . LEU A 1 91 ? 5.078 -8.037 -4.327 1.00 88.19 91 LEU A O 1
ATOM 753 N N . GLN A 1 92 ? 7.211 -7.330 -4.261 1.00 87.44 92 GLN A N 1
ATOM 754 C CA . GLN A 1 92 ? 7.776 -8.555 -3.686 1.00 87.44 92 GLN A CA 1
ATOM 755 C C . GLN A 1 92 ? 7.652 -8.631 -2.158 1.00 87.44 92 GLN A C 1
ATOM 757 O O . GLN A 1 92 ? 7.710 -9.722 -1.585 1.00 87.44 92 GLN A O 1
ATOM 762 N N . LEU A 1 93 ? 7.471 -7.495 -1.476 1.00 81.81 93 LEU A N 1
ATOM 763 C CA . LEU A 1 93 ? 7.312 -7.467 -0.022 1.00 81.81 93 LEU A CA 1
ATOM 764 C C . LEU A 1 93 ? 6.108 -8.320 0.396 1.00 81.81 93 LEU A C 1
ATOM 766 O O . LEU A 1 93 ? 5.021 -8.149 -0.132 1.00 81.81 93 LEU A O 1
ATOM 770 N N . GLN A 1 94 ? 6.254 -9.207 1.377 1.00 68.56 94 GLN A N 1
ATOM 771 C CA . GLN A 1 94 ? 5.124 -9.976 1.933 1.00 68.56 94 GLN A CA 1
ATOM 772 C C . GLN A 1 94 ? 4.459 -9.255 3.114 1.00 68.56 94 GLN A C 1
ATOM 774 O O . GLN A 1 94 ? 3.261 -9.381 3.348 1.00 68.56 94 GLN A O 1
ATOM 779 N N . ILE A 1 95 ? 5.229 -8.438 3.831 1.00 64.12 95 ILE A N 1
ATOM 780 C CA . ILE A 1 95 ? 4.807 -7.729 5.043 1.00 64.12 95 ILE A CA 1
A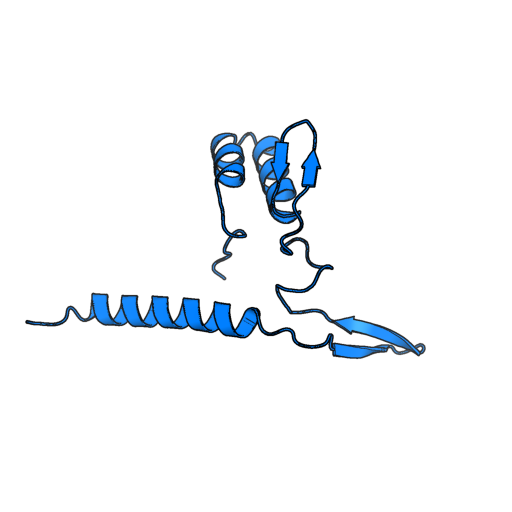TOM 781 C C . ILE A 1 95 ? 4.482 -6.268 4.674 1.00 64.12 95 ILE A C 1
ATOM 783 O O . ILE A 1 95 ? 5.150 -5.716 3.794 1.00 64.12 95 ILE A O 1
ATOM 787 N N . PRO A 1 96 ? 3.480 -5.618 5.307 1.00 62.56 96 PRO A N 1
ATOM 788 C CA . PRO A 1 96 ? 3.280 -4.172 5.192 1.00 62.56 96 PRO A CA 1
ATOM 789 C C . PRO A 1 96 ? 4.587 -3.415 5.454 1.00 62.56 96 PRO A C 1
ATOM 791 O O . PRO A 1 96 ? 5.376 -3.829 6.310 1.00 62.56 96 PRO A O 1
ATOM 794 N N . ILE A 1 97 ? 4.820 -2.323 4.721 1.00 62.09 97 ILE A N 1
ATOM 795 C CA . ILE A 1 97 ? 6.084 -1.579 4.763 1.00 62.09 97 ILE A CA 1
ATOM 796 C C . ILE A 1 97 ? 6.339 -1.139 6.212 1.00 62.09 97 ILE A C 1
ATOM 798 O O . ILE A 1 97 ? 5.521 -0.453 6.831 1.00 62.09 97 ILE A O 1
ATOM 802 N N . LYS A 1 98 ? 7.453 -1.599 6.793 1.00 56.41 98 LYS A N 1
ATOM 803 C CA . LYS A 1 98 ? 7.873 -1.168 8.128 1.00 56.41 98 LYS A CA 1
ATOM 804 C C . LYS A 1 98 ? 8.431 0.247 7.997 1.00 56.41 98 LYS A C 1
ATOM 806 O O . LYS A 1 98 ? 9.409 0.448 7.289 1.00 56.41 98 LYS A O 1
ATOM 811 N N . TYR A 1 99 ? 7.830 1.202 8.697 1.00 47.16 99 TYR A N 1
ATOM 812 C CA . TYR A 1 99 ? 8.456 2.497 8.936 1.00 47.16 99 TYR A CA 1
ATOM 813 C C . TYR A 1 99 ? 9.224 2.375 10.247 1.00 47.16 99 TYR A C 1
ATOM 815 O O . TYR A 1 99 ? 8.631 2.066 11.282 1.00 47.16 99 TYR A O 1
ATOM 823 N N . THR A 1 100 ? 10.541 2.528 10.187 1.00 37.53 100 THR A N 1
ATOM 824 C CA . THR A 1 100 ? 11.329 2.942 11.347 1.00 37.53 100 THR A CA 1
ATOM 825 C C . THR A 1 100 ? 11.065 4.430 11.547 1.00 37.53 100 THR A C 1
ATOM 827 O O . THR A 1 100 ? 11.403 5.219 10.665 1.00 37.53 100 THR A O 1
ATOM 830 N N . GLU A 1 101 ? 10.388 4.777 12.641 1.00 32.47 101 GLU A N 1
ATOM 831 C CA . GLU A 1 101 ? 10.357 6.146 13.178 1.00 32.47 101 GLU A CA 1
ATOM 832 C C . GLU A 1 101 ? 11.649 6.436 13.946 1.00 32.47 101 GLU A C 1
ATOM 834 O O . GLU A 1 101 ? 12.153 5.499 14.614 1.00 32.47 101 GLU A O 1
#

Foldseek 3Di:
DPDDVVVVVVVVVVVVVVVVVVVLQPPDAWDWDQDPVRDTDTHDRHCCDPPDQNHQDWDDDPNQIDRGNVLVVQLVVCVVVVVNVSNVVSSVDPHRDDDDD

Organism: Meloidogyne hapla (NCBI:txid6305)

InterPro domains:
  IPR037238 YbiA-like superfamily [G3DSA:1.10.357.40] (20-101)
  IPR037238 YbiA-like superfamily [SSF143990] (37-98)

Radius of gyration: 18.87 Å; chains: 1; bounding box: 54×39×40 Å

pLDDT: mean 76.02, std 18.43, range [32.47, 96.25]

Secondary structure (DSSP, 8-state):
----HHHHHHHHHHHHHHHHHHHHTS-PPPEEEE-TTS-EEEE---TT-TTSTTS---EEETTEEESSHHHHHHHHHHHHTT-HHHHHHHHH-SSPPPP--

Sequence (101 aa):
MISDPEMEKLSGLFTRMDLQQQQMYTSQSPKEIIGNEGQIIFIFHSRQCGFSNRFPSGFSLLGIHFTTMEKYFVWQKARFFADFEIAEHVLQLQIPIKYTE